Protein AF-A0A3D2JER0-F1 (afdb_monomer_lite)

pLDDT: mean 90.9, std 6.59, range [53.75, 98.19]

Foldseek 3Di:
DDWDAAQQWIWAWDFDADPVRDTDTHTQDIDRDHFDDWDDDPQWIWTDDPQKIFTARRRPRHTPDMCCDVVNVHGDAADDPWDWDDDPQWTWTAHPVRDIDIGHDDDD

Structure (mmCIF, N/CA/C/O backbone):
data_AF-A0A3D2JER0-F1
#
_entry.id   AF-A0A3D2JER0-F1
#
loop_
_atom_site.group_PDB
_atom_site.id
_atom_site.type_symbol
_atom_site.label_atom_id
_atom_site.label_alt_id
_atom_site.label_comp_id
_atom_site.label_asym_id
_atom_site.label_entity_id
_atom_site.label_seq_id
_atom_site.pdbx_PDB_ins_code
_atom_site.Cartn_x
_atom_site.Cartn_y
_atom_site.Cartn_z
_atom_site.occupancy
_atom_site.B_iso_or_equiv
_atom_site.auth_seq_id
_atom_site.auth_comp_id
_atom_site.auth_asym_id
_atom_site.auth_atom_id
_atom_site.pdbx_PDB_model_num
ATOM 1 N N . TRP A 1 1 ? -11.097 -2.482 8.756 1.00 93.94 1 TRP A N 1
ATOM 2 C CA . TRP A 1 1 ? -9.942 -1.568 8.703 1.00 93.94 1 TRP A CA 1
ATOM 3 C C . TRP A 1 1 ? -10.179 -0.551 7.611 1.00 93.94 1 TRP A C 1
ATOM 5 O O . TRP A 1 1 ? -10.800 -0.902 6.617 1.00 93.94 1 TRP A O 1
ATOM 15 N N . VAL A 1 2 ? -9.696 0.671 7.796 1.00 95.88 2 VAL A N 1
ATOM 16 C CA . VAL A 1 2 ? -9.629 1.703 6.759 1.00 95.88 2 VAL A CA 1
ATOM 17 C C . VAL A 1 2 ? -8.195 2.205 6.717 1.00 95.88 2 VAL A C 1
ATOM 19 O O . VAL A 1 2 ? -7.638 2.566 7.753 1.00 95.88 2 VAL A O 1
ATOM 22 N N . PHE A 1 3 ? -7.600 2.208 5.531 1.00 94.88 3 PHE A N 1
ATOM 23 C CA . PHE A 1 3 ? -6.257 2.721 5.298 1.00 94.88 3 PHE A CA 1
ATOM 24 C C . PHE A 1 3 ? -6.365 3.973 4.442 1.00 94.88 3 PHE A C 1
ATOM 26 O O . PHE A 1 3 ? -6.975 3.946 3.376 1.00 9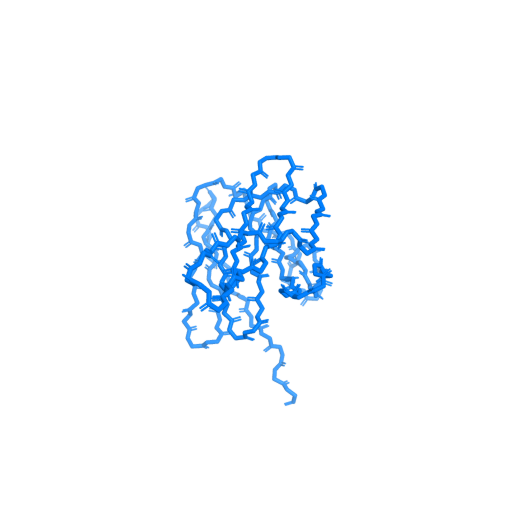4.88 3 PHE A O 1
ATOM 33 N N . VAL A 1 4 ? -5.786 5.070 4.918 1.00 93.62 4 VAL A N 1
ATOM 34 C CA . VAL A 1 4 ? -5.804 6.359 4.225 1.00 93.62 4 VAL A CA 1
ATOM 35 C C . VAL A 1 4 ? -4.365 6.782 4.009 1.00 93.62 4 VAL A C 1
ATOM 37 O O . VAL A 1 4 ? -3.625 6.934 4.979 1.00 93.62 4 VAL A O 1
ATOM 40 N N . ALA A 1 5 ? -3.968 6.966 2.753 1.00 90.62 5 ALA A N 1
ATOM 41 C CA . ALA A 1 5 ? -2.669 7.516 2.390 1.00 90.62 5 ALA A CA 1
ATOM 42 C C . ALA A 1 5 ? -2.862 8.861 1.688 1.00 90.62 5 ALA A C 1
ATOM 44 O O . ALA A 1 5 ? -3.792 9.035 0.899 1.00 90.62 5 ALA A O 1
ATOM 45 N N . ASN A 1 6 ? -1.997 9.812 2.009 1.00 89.06 6 ASN A N 1
ATOM 46 C CA . ASN A 1 6 ? -1.914 11.109 1.360 1.00 89.06 6 ASN A CA 1
ATOM 47 C C . ASN A 1 6 ? -0.444 11.555 1.273 1.00 89.06 6 ASN A C 1
ATOM 49 O O . ASN A 1 6 ? 0.478 10.848 1.693 1.00 89.06 6 ASN A O 1
ATOM 53 N N . PHE A 1 7 ? -0.211 12.754 0.743 1.00 86.19 7 PHE A N 1
ATOM 54 C CA . PHE A 1 7 ? 1.138 13.300 0.577 1.00 86.19 7 PHE A CA 1
ATOM 55 C C . PHE A 1 7 ? 1.899 13.538 1.892 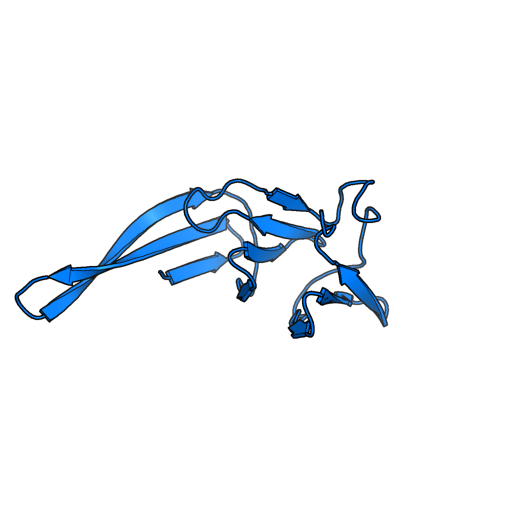1.00 86.19 7 PHE A C 1
ATOM 57 O O . PHE A 1 7 ? 3.120 13.630 1.861 1.00 86.19 7 PHE A O 1
ATOM 64 N N . ASN A 1 8 ? 1.214 13.591 3.036 1.00 88.31 8 ASN A N 1
ATOM 65 C CA . ASN A 1 8 ? 1.829 13.794 4.351 1.00 88.31 8 ASN A CA 1
ATOM 66 C C . ASN A 1 8 ? 2.072 12.491 5.116 1.00 88.31 8 ASN A C 1
ATOM 68 O O . ASN A 1 8 ? 2.764 12.496 6.134 1.00 88.31 8 ASN A O 1
ATOM 72 N N . GLY A 1 9 ? 1.492 11.379 4.672 1.00 90.19 9 GLY A N 1
ATOM 73 C CA . GLY A 1 9 ? 1.638 10.124 5.381 1.00 90.19 9 GLY A CA 1
ATOM 74 C C . GLY A 1 9 ? 0.510 9.147 5.141 1.00 90.19 9 GLY A C 1
ATOM 75 O O . GLY A 1 9 ? -0.369 9.333 4.299 1.00 90.19 9 GLY A O 1
ATOM 76 N N . PHE A 1 10 ? 0.528 8.105 5.954 1.00 91.31 10 PHE A N 1
ATOM 77 C CA . PHE A 1 10 ? -0.449 7.041 5.918 1.00 91.31 10 PHE A CA 1
ATOM 78 C C . PHE A 1 10 ? -0.976 6.775 7.331 1.00 91.31 10 PHE A C 1
ATOM 80 O O . PHE A 1 10 ? -0.239 6.840 8.314 1.00 91.31 10 PHE A O 1
ATOM 87 N N . SER A 1 11 ? -2.281 6.524 7.436 1.00 95.25 11 SER A N 1
ATOM 88 C CA . SER A 1 11 ? -2.989 6.216 8.679 1.00 95.25 11 SER A CA 1
ATOM 89 C C . SER A 1 11 ? -3.848 4.965 8.527 1.00 95.25 11 SER A C 1
ATOM 91 O O . SER A 1 11 ? -4.473 4.746 7.487 1.00 95.25 11 SER A O 1
ATOM 93 N N . ALA A 1 12 ? -3.911 4.170 9.592 1.00 96.44 12 ALA A N 1
ATOM 94 C CA . ALA A 1 12 ? -4.734 2.977 9.690 1.00 96.44 12 ALA A CA 1
ATOM 95 C C . ALA A 1 12 ? -5.763 3.124 10.810 1.00 96.44 12 ALA A C 1
ATOM 97 O O . ALA A 1 12 ? -5.425 3.449 11.951 1.00 96.44 12 ALA A O 1
ATOM 98 N N . PHE A 1 13 ? -7.016 2.831 10.483 1.00 97.62 13 PHE A N 1
ATOM 99 C CA . PHE A 1 13 ? -8.142 2.899 11.399 1.00 97.62 13 PHE A CA 1
ATOM 100 C C . PHE A 1 13 ? -8.816 1.536 11.522 1.00 97.62 13 PHE A C 1
ATOM 102 O O . PHE A 1 13 ? -9.038 0.835 10.527 1.00 97.62 13 PHE A O 1
ATOM 109 N N . LYS A 1 14 ? -9.220 1.176 12.739 1.00 97.19 14 LYS A N 1
ATOM 110 C CA . LYS A 1 14 ? -10.237 0.145 12.943 1.00 97.19 14 LYS A CA 1
ATOM 111 C C . LYS A 1 14 ? -11.611 0.779 12.780 1.00 97.19 14 LYS A C 1
ATOM 113 O O . LYS A 1 14 ? -11.864 1.864 13.292 1.00 97.19 14 LYS A O 1
ATOM 118 N N . VAL A 1 15 ? -12.484 0.079 12.065 1.00 97.69 15 VAL A N 1
ATOM 119 C CA . VAL A 1 15 ? -13.915 0.390 12.044 1.00 97.69 15 VAL A CA 1
ATOM 120 C C . VAL A 1 15 ? -14.499 -0.330 13.247 1.00 97.69 15 VAL A C 1
ATOM 122 O O . VAL A 1 15 ? -14.361 -1.551 13.331 1.00 97.69 15 VAL A O 1
ATOM 125 N N . VAL A 1 16 ? -15.056 0.416 14.194 1.00 97.62 16 VAL A N 1
ATOM 126 C CA . VAL A 1 16 ? -15.617 -0.133 15.431 1.00 97.62 16 VAL A CA 1
ATOM 127 C C . VAL A 1 16 ? -17.071 0.283 15.522 1.00 97.62 16 VAL A C 1
ATOM 129 O O . VAL A 1 16 ? -17.364 1.477 15.504 1.00 97.62 16 VAL A O 1
ATOM 132 N N . THR A 1 17 ? -17.955 -0.702 15.628 1.00 97.62 17 THR A N 1
ATOM 133 C CA . THR A 1 17 ? -19.392 -0.507 15.815 1.00 97.62 17 THR A CA 1
ATOM 134 C C . THR A 1 17 ? -19.756 -0.966 17.217 1.00 97.62 17 THR A C 1
ATOM 136 O O . THR A 1 17 ? -19.432 -2.093 17.593 1.00 97.62 17 THR 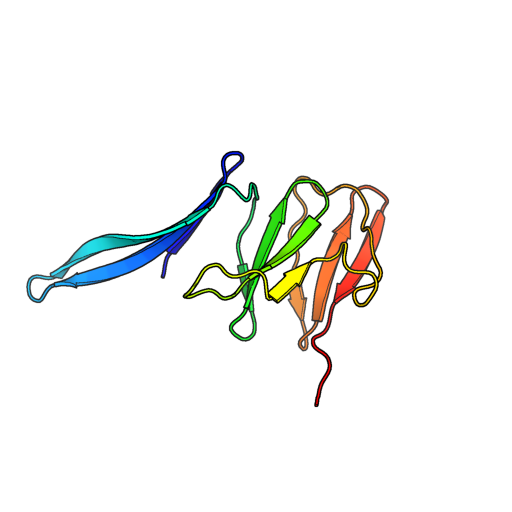A O 1
ATOM 139 N N . ASP A 1 18 ? -20.366 -0.087 18.005 1.00 96.31 18 ASP A N 1
ATOM 140 C CA . ASP A 1 18 ? -20.833 -0.444 19.344 1.00 96.31 18 ASP A CA 1
ATOM 141 C C . ASP A 1 18 ? -22.170 -1.208 19.310 1.00 96.31 18 ASP A C 1
ATOM 143 O O . ASP A 1 18 ? -22.789 -1.389 18.260 1.00 96.31 18 ASP A O 1
ATOM 147 N N . GLY A 1 19 ? -22.631 -1.664 20.480 1.00 97.25 19 GLY A N 1
ATOM 148 C CA . GLY A 1 19 ? -23.888 -2.412 20.612 1.00 97.25 19 GLY A CA 1
ATOM 149 C C . GLY A 1 19 ? -25.152 -1.614 20.265 1.00 97.25 19 GLY A C 1
ATOM 150 O O . GLY A 1 19 ? -26.220 -2.208 20.164 1.00 97.25 19 GLY A O 1
ATOM 151 N N . THR A 1 20 ? -25.044 -0.294 20.071 1.00 97.19 20 THR A N 1
ATOM 152 C CA . THR A 1 20 ? -26.148 0.582 19.641 1.00 97.19 20 THR A CA 1
ATOM 153 C C . THR A 1 20 ? -26.155 0.828 18.130 1.00 97.19 20 THR A C 1
ATOM 155 O O . THR A 1 20 ? -27.060 1.479 17.614 1.00 97.19 20 THR A O 1
ATOM 158 N N . GLY A 1 21 ? -25.167 0.292 17.403 1.00 97.38 21 GLY A N 1
ATOM 159 C CA . GLY A 1 21 ? -25.016 0.466 15.958 1.00 97.38 21 GLY A CA 1
ATOM 160 C C . GLY A 1 21 ? -24.217 1.708 15.554 1.00 97.38 21 GLY A C 1
ATOM 161 O O . GLY A 1 21 ? -24.032 1.952 14.359 1.00 97.38 21 GLY A O 1
ATOM 162 N N . HIS A 1 22 ? -23.693 2.483 16.507 1.00 97.75 22 HIS A N 1
ATOM 163 C CA . HIS A 1 22 ? -22.869 3.645 16.194 1.00 97.75 22 HIS A CA 1
ATOM 164 C C . HIS A 1 22 ? -21.462 3.199 15.773 1.00 97.75 22 HIS A C 1
ATOM 166 O O . HIS A 1 22 ? -20.776 2.461 16.483 1.00 97.75 22 HIS A O 1
ATOM 172 N N . THR A 1 23 ? -21.042 3.624 14.578 1.00 98.12 23 THR A N 1
ATOM 173 C CA . THR A 1 23 ? -19.785 3.204 13.948 1.00 98.12 23 THR A CA 1
ATOM 174 C C . THR A 1 23 ? -18.780 4.345 13.934 1.00 98.12 23 THR A C 1
ATOM 176 O O . THR A 1 23 ? -19.068 5.432 13.441 1.00 98.12 23 THR A O 1
ATOM 179 N N . THR A 1 24 ? -17.571 4.081 14.426 1.00 97.94 24 THR A N 1
ATOM 180 C CA . THR A 1 24 ? -16.473 5.051 14.483 1.00 97.94 24 THR A CA 1
ATOM 181 C C . THR A 1 24 ? -15.212 4.517 13.814 1.00 97.94 24 THR A C 1
ATOM 183 O O . THR A 1 24 ? -14.987 3.306 13.721 1.00 97.94 24 THR A O 1
ATOM 186 N N . LEU A 1 25 ? -14.364 5.439 13.356 1.00 98.19 25 LEU A N 1
ATOM 187 C CA . LEU A 1 25 ? -12.999 5.137 12.940 1.00 98.19 25 LEU A CA 1
ATOM 188 C C . LEU A 1 25 ? -12.057 5.405 14.110 1.00 98.19 25 LEU A C 1
ATOM 190 O O . LEU A 1 25 ? -11.810 6.553 14.474 1.00 98.19 25 LEU A O 1
ATOM 194 N N . GLN A 1 26 ? -11.507 4.341 14.684 1.00 98.00 26 GLN A N 1
ATOM 195 C CA . GLN A 1 26 ? -10.507 4.437 15.739 1.00 98.00 26 GLN A CA 1
ATOM 196 C C . GLN A 1 26 ? -9.114 4.366 15.124 1.00 98.00 26 GLN A C 1
ATOM 198 O O . GLN A 1 26 ? -8.752 3.357 14.516 1.00 98.00 26 GLN A O 1
ATOM 203 N N . LEU A 1 27 ? -8.337 5.441 15.268 1.00 97.12 27 LEU A N 1
ATOM 204 C CA . LEU A 1 27 ? -6.952 5.475 14.810 1.00 97.12 27 LEU A CA 1
ATOM 205 C C . LEU A 1 27 ? -6.138 4.408 15.551 1.00 97.12 27 LEU A C 1
ATOM 207 O O . LEU A 1 27 ? -6.091 4.414 16.777 1.00 97.12 27 LEU A O 1
ATOM 211 N N . VAL A 1 28 ? -5.462 3.538 14.803 1.00 97.06 28 VAL A N 1
ATOM 212 C CA . VAL A 1 28 ? -4.524 2.558 15.365 1.00 97.06 28 VAL A CA 1
ATOM 213 C C . VAL A 1 28 ? -3.102 3.081 15.272 1.00 97.06 28 VAL A C 1
ATOM 215 O O . VAL A 1 28 ? -2.388 3.124 16.268 1.00 97.06 28 VAL A O 1
ATOM 218 N N . TYR A 1 29 ? -2.690 3.503 14.079 1.00 95.19 29 TYR A N 1
ATOM 219 C CA . TYR A 1 29 ? -1.361 4.053 13.858 1.00 95.19 29 TYR A CA 1
ATOM 220 C C . TYR A 1 29 ? -1.351 5.010 12.667 1.00 95.19 29 TYR A C 1
ATOM 222 O O . TYR A 1 29 ? -2.227 4.975 11.799 1.00 95.19 29 TYR A O 1
ATOM 230 N N . ARG A 1 30 ? -0.332 5.869 12.634 1.00 94.75 30 ARG A N 1
ATOM 231 C CA . ARG A 1 30 ? -0.008 6.741 11.505 1.00 94.75 30 ARG A CA 1
ATOM 232 C C . ARG A 1 30 ? 1.502 6.875 11.372 1.00 94.75 30 ARG A C 1
ATOM 234 O O . ARG A 1 30 ? 2.211 6.790 12.372 1.00 94.75 30 ARG A O 1
ATOM 241 N N . ASN A 1 31 ? 1.987 7.112 10.165 1.00 88.25 31 ASN A N 1
ATOM 242 C CA . ASN A 1 31 ? 3.394 7.392 9.900 1.00 88.25 31 ASN A CA 1
ATOM 243 C C . ASN A 1 31 ? 3.536 8.512 8.855 1.00 88.25 31 ASN A C 1
ATOM 245 O O . ASN A 1 31 ? 2.579 8.852 8.163 1.00 88.25 31 ASN A O 1
ATOM 249 N N . GLY A 1 32 ? 4.739 9.080 8.740 1.00 88.88 32 GLY A N 1
ATOM 250 C CA . GLY A 1 32 ? 5.069 10.117 7.748 1.00 88.88 32 GLY A CA 1
ATOM 251 C C . GLY A 1 32 ? 5.376 9.566 6.353 1.00 88.88 32 GLY A C 1
ATOM 252 O O . GLY A 1 32 ? 5.980 10.244 5.528 1.00 88.88 32 GLY A O 1
ATOM 253 N N . ASN A 1 33 ? 5.017 8.309 6.091 1.00 84.62 33 ASN A N 1
ATOM 254 C CA . ASN A 1 33 ? 5.288 7.654 4.823 1.00 84.62 33 ASN A CA 1
ATOM 255 C C . ASN A 1 33 ? 4.247 8.098 3.799 1.00 84.62 33 ASN A C 1
ATOM 257 O O . ASN A 1 33 ? 3.158 7.529 3.738 1.00 84.62 33 ASN A O 1
ATOM 261 N N . SER A 1 34 ? 4.580 9.123 3.014 1.00 87.94 34 SER A N 1
ATOM 262 C CA . SER A 1 34 ? 3.692 9.623 1.967 1.00 87.94 34 SER A CA 1
ATOM 263 C C . SER A 1 34 ? 3.349 8.528 0.961 1.00 87.94 34 SER A C 1
ATOM 265 O O . SER A 1 34 ? 4.163 7.643 0.665 1.00 87.94 34 SER A O 1
ATOM 267 N N . GLY A 1 35 ? 2.141 8.596 0.419 1.00 87.00 35 GLY A N 1
ATOM 268 C CA . GLY A 1 35 ? 1.704 7.658 -0.594 1.00 87.00 35 GLY A CA 1
ATOM 269 C C . GLY A 1 35 ? 0.318 7.956 -1.128 1.00 87.00 35 GLY A C 1
ATOM 270 O O . GLY A 1 35 ? -0.390 8.846 -0.662 1.00 87.00 35 GLY A O 1
ATOM 271 N N . SER A 1 36 ? -0.051 7.170 -2.121 1.00 85.44 36 SER A N 1
ATOM 272 C CA . SER A 1 36 ? -1.326 7.180 -2.815 1.00 85.44 36 SER A CA 1
ATOM 273 C C . SER A 1 36 ? -1.806 5.741 -2.978 1.00 85.44 36 SER A C 1
ATOM 275 O O . SER A 1 36 ? -1.006 4.803 -2.918 1.00 85.44 36 SER A O 1
ATOM 277 N N . SER A 1 37 ? -3.118 5.587 -3.153 1.00 83.12 37 SER A N 1
ATOM 278 C CA . SER A 1 37 ? -3.754 4.330 -3.562 1.00 83.12 37 SER A CA 1
ATOM 279 C C . SER A 1 37 ? -3.347 3.106 -2.722 1.00 83.12 37 SER A C 1
ATOM 281 O O . SER A 1 37 ? -2.803 2.148 -3.273 1.00 83.12 37 SER A O 1
ATOM 283 N N . PRO A 1 38 ? -3.570 3.110 -1.389 1.00 91.75 38 PRO A N 1
ATOM 284 C CA . PRO A 1 38 ? -3.273 1.942 -0.573 1.00 91.75 38 PRO A CA 1
ATOM 285 C C . PRO A 1 38 ? -4.172 0.770 -0.983 1.00 91.75 38 PRO A C 1
ATOM 287 O O . PRO A 1 38 ? -5.388 0.931 -1.087 1.00 91.75 38 PRO A O 1
ATOM 290 N N . PHE A 1 39 ? -3.598 -0.417 -1.167 1.00 92.56 39 PHE A N 1
ATOM 291 C CA . PHE A 1 39 ? -4.364 -1.629 -1.463 1.00 92.56 39 PHE A CA 1
ATOM 292 C C . PHE A 1 39 ? -3.851 -2.828 -0.672 1.00 92.56 39 PHE A C 1
ATOM 294 O O . PHE A 1 39 ? -2.688 -2.900 -0.287 1.00 92.56 39 PHE A O 1
ATOM 301 N N . MET A 1 40 ? -4.742 -3.777 -0.413 1.00 92.44 40 MET A N 1
ATOM 302 C CA . MET A 1 40 ? -4.451 -4.986 0.349 1.00 92.44 40 MET A CA 1
ATOM 303 C C . MET A 1 40 ? -4.411 -6.192 -0.579 1.00 92.44 40 MET A C 1
ATOM 305 O O . MET A 1 40 ? -5.342 -6.395 -1.356 1.00 92.44 40 MET A O 1
ATOM 309 N N . ALA A 1 41 ? -3.388 -7.029 -0.442 1.00 90.75 41 ALA A N 1
ATOM 310 C CA . ALA A 1 41 ? -3.356 -8.339 -1.077 1.00 90.75 41 ALA A CA 1
ATOM 311 C C . ALA A 1 41 ? -2.559 -9.327 -0.228 1.00 90.75 41 ALA A C 1
ATOM 313 O O . ALA A 1 41 ? -1.516 -8.977 0.317 1.00 90.75 41 ALA A O 1
ATOM 314 N N . ASN A 1 42 ? -3.057 -10.559 -0.101 1.00 88.75 42 ASN A N 1
ATOM 315 C CA . ASN A 1 42 ? -2.394 -11.642 0.640 1.00 88.75 42 ASN A CA 1
ATOM 316 C C . ASN A 1 42 ? -1.945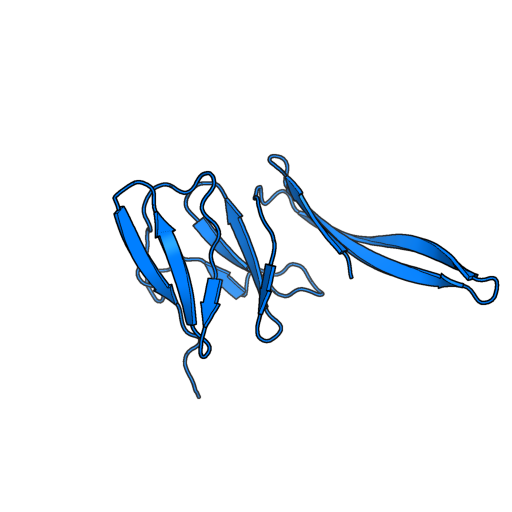 -11.244 2.062 1.00 88.75 42 ASN A C 1
ATOM 318 O O . ASN A 1 42 ? -0.876 -11.631 2.522 1.00 88.75 42 ASN A O 1
ATOM 322 N N . GLY A 1 43 ? -2.746 -10.427 2.755 1.00 91.50 43 GLY A N 1
ATOM 323 C CA . GLY A 1 43 ? -2.430 -9.952 4.108 1.00 91.50 43 GLY A CA 1
ATOM 324 C C . GLY A 1 43 ? -1.363 -8.852 4.184 1.00 91.50 43 GLY A C 1
ATOM 325 O O . GLY A 1 43 ? -1.000 -8.445 5.284 1.00 91.50 43 GLY A O 1
ATOM 326 N N . VAL A 1 44 ? -0.896 -8.334 3.048 1.00 93.75 44 VAL A N 1
ATOM 327 C CA . VAL A 1 44 ? 0.071 -7.237 2.952 1.00 93.75 44 VAL A CA 1
ATOM 328 C C . VAL A 1 44 ? -0.631 -5.970 2.470 1.00 93.75 44 VAL A C 1
ATOM 330 O O . VAL A 1 44 ? -1.425 -6.009 1.528 1.00 93.75 44 VAL A O 1
ATOM 333 N N . LEU A 1 45 ? -0.326 -4.842 3.113 1.00 94.75 45 LEU A N 1
ATOM 334 C CA . LEU A 1 45 ? -0.733 -3.517 2.661 1.00 94.75 45 LEU A CA 1
ATOM 335 C C . LEU A 1 45 ? 0.339 -2.946 1.740 1.00 94.75 45 LEU A C 1
ATOM 337 O O . LEU A 1 45 ? 1.493 -2.804 2.139 1.00 94.75 45 LEU A O 1
ATOM 341 N N . TYR A 1 46 ? -0.050 -2.568 0.536 1.00 93.50 46 TYR A N 1
ATOM 342 C CA . TYR A 1 46 ? 0.816 -1.940 -0.443 1.00 93.50 46 TYR A CA 1
ATOM 343 C C . TYR A 1 46 ? 0.505 -0.459 -0.554 1.00 93.50 46 TYR A C 1
ATOM 345 O O . TYR A 1 46 ? -0.659 -0.063 -0.612 1.00 93.50 46 TYR A O 1
ATOM 353 N N . ILE A 1 47 ? 1.554 0.358 -0.573 1.00 91.94 47 ILE A N 1
ATOM 354 C CA . ILE A 1 47 ? 1.453 1.814 -0.666 1.00 91.94 47 ILE A CA 1
ATOM 355 C C . ILE A 1 47 ? 2.467 2.301 -1.694 1.00 91.94 47 ILE A C 1
ATOM 357 O O . ILE A 1 47 ? 3.663 2.015 -1.586 1.00 91.94 47 ILE A O 1
ATOM 361 N N . GLN A 1 48 ? 1.988 3.069 -2.669 1.00 90.12 48 GLN A N 1
ATOM 362 C CA . GLN A 1 48 ? 2.812 3.675 -3.706 1.00 90.12 48 GLN A CA 1
ATOM 363 C C . GLN A 1 48 ? 3.067 5.152 -3.391 1.00 90.12 48 GLN A C 1
ATOM 365 O O . GLN A 1 48 ? 2.123 5.922 -3.232 1.00 90.12 48 GLN A O 1
ATOM 370 N N . GLY A 1 49 ? 4.328 5.581 -3.344 1.00 86.50 49 GLY A N 1
ATOM 371 C CA . GLY A 1 49 ? 4.669 6.995 -3.159 1.00 86.50 49 GLY A CA 1
ATOM 372 C C . GLY A 1 49 ? 6.145 7.285 -3.402 1.00 86.50 49 GLY A C 1
ATOM 373 O O . GLY A 1 49 ? 6.988 6.451 -3.085 1.00 86.50 49 GLY A O 1
ATOM 374 N N . ASN A 1 50 ? 6.452 8.465 -3.948 1.00 82.94 50 ASN A N 1
ATOM 375 C CA . ASN A 1 50 ? 7.815 8.939 -4.232 1.00 82.94 50 ASN A CA 1
ATOM 376 C C . ASN A 1 50 ? 8.665 7.953 -5.061 1.00 82.94 50 ASN A C 1
ATOM 378 O O . ASN A 1 50 ? 9.838 7.750 -4.765 1.00 82.94 50 ASN A O 1
ATOM 382 N N . GLY A 1 51 ? 8.074 7.295 -6.065 1.00 86.81 51 GLY A N 1
ATOM 383 C CA . GLY A 1 51 ? 8.787 6.292 -6.874 1.00 86.81 51 GLY A CA 1
ATOM 384 C C . GLY A 1 51 ? 9.046 4.958 -6.159 1.00 86.81 51 GLY A C 1
ATOM 385 O O . GLY A 1 51 ? 9.793 4.124 -6.658 1.00 86.81 51 GLY A O 1
ATOM 386 N N . VAL A 1 52 ? 8.441 4.739 -4.988 1.00 89.75 52 VAL A N 1
ATOM 387 C CA . VAL A 1 52 ? 8.633 3.527 -4.187 1.00 89.75 52 VAL A CA 1
ATOM 388 C C . VAL A 1 52 ? 7.308 2.796 -4.004 1.00 89.75 52 VAL A C 1
ATOM 390 O O . VAL A 1 52 ? 6.319 3.389 -3.563 1.00 89.75 52 VAL A O 1
ATOM 393 N N . LEU A 1 53 ? 7.313 1.486 -4.264 1.00 92.44 53 LEU A N 1
ATOM 394 C CA . LEU A 1 53 ? 6.293 0.571 -3.761 1.00 92.44 53 LEU A CA 1
ATOM 395 C C . LEU A 1 53 ? 6.758 0.044 -2.400 1.00 92.44 53 LEU A C 1
ATOM 397 O O . LEU A 1 53 ? 7.834 -0.545 -2.294 1.00 92.44 53 LEU A O 1
ATOM 401 N N . ARG A 1 54 ? 5.959 0.254 -1.354 1.00 93.06 54 ARG A N 1
ATOM 402 C CA . ARG A 1 54 ? 6.190 -0.310 -0.018 1.00 93.06 54 ARG A CA 1
ATOM 403 C C . ARG A 1 54 ? 5.168 -1.393 0.274 1.00 93.06 54 ARG A C 1
ATOM 405 O O . ARG A 1 54 ? 3.972 -1.143 0.166 1.00 93.06 54 ARG A O 1
ATOM 412 N N . ALA A 1 55 ? 5.650 -2.550 0.712 1.00 94.25 55 ALA A N 1
ATOM 413 C CA . ALA A 1 55 ? 4.857 -3.579 1.364 1.00 94.25 55 ALA A CA 1
ATOM 414 C C . ALA A 1 55 ? 4.926 -3.372 2.875 1.00 94.25 55 ALA A C 1
ATOM 416 O O . ALA A 1 55 ? 6.000 -3.200 3.448 1.00 94.25 55 ALA A O 1
ATOM 417 N N . THR A 1 56 ? 3.779 -3.346 3.534 1.00 94.00 56 THR A N 1
ATOM 418 C CA . THR A 1 56 ? 3.633 -2.943 4.931 1.00 94.00 56 THR A CA 1
ATOM 419 C C . THR A 1 56 ? 2.731 -3.927 5.660 1.00 94.00 56 THR A C 1
ATOM 421 O O . THR A 1 56 ? 1.736 -4.408 5.117 1.00 94.00 56 THR A O 1
ATOM 424 N N . ASN A 1 57 ? 3.069 -4.224 6.911 1.00 95.12 57 ASN A N 1
ATOM 425 C CA . ASN A 1 57 ? 2.197 -4.969 7.796 1.00 95.12 57 ASN A CA 1
ATOM 426 C C . ASN A 1 57 ? 0.950 -4.112 8.107 1.00 95.12 57 ASN A C 1
ATOM 428 O O . ASN A 1 57 ? 1.090 -3.021 8.669 1.00 95.12 57 ASN A O 1
ATOM 432 N N . PRO A 1 58 ? -0.264 -4.582 7.777 1.00 94.88 58 PRO A N 1
ATOM 433 C CA . PRO A 1 58 ? -1.491 -3.792 7.885 1.00 94.88 58 PRO A CA 1
ATOM 434 C C . PRO A 1 58 ? -1.939 -3.499 9.323 1.00 94.88 58 PRO A C 1
ATOM 436 O O . PRO A 1 58 ? -2.826 -2.675 9.522 1.00 94.88 58 PRO A O 1
ATOM 439 N N . THR A 1 59 ? -1.400 -4.190 10.331 1.00 94.94 59 THR A N 1
ATOM 440 C CA . THR A 1 59 ? -1.822 -4.010 11.729 1.00 94.94 59 THR A CA 1
ATOM 441 C C . THR A 1 59 ? -0.832 -3.192 12.542 1.00 94.94 59 THR A C 1
ATOM 443 O O . THR A 1 59 ? -1.248 -2.518 13.484 1.00 94.94 59 THR A O 1
ATOM 446 N N . THR A 1 60 ? 0.451 -3.212 12.170 1.00 94.62 60 THR A N 1
ATOM 447 C CA . THR A 1 60 ? 1.519 -2.503 12.892 1.00 94.62 60 THR A CA 1
ATOM 448 C C . THR A 1 60 ? 2.085 -1.308 12.132 1.00 94.62 60 THR A C 1
ATOM 450 O O . THR A 1 60 ? 2.725 -0.451 12.735 1.00 94.62 60 THR A O 1
ATOM 453 N N . GLY A 1 61 ? 1.896 -1.245 10.811 1.00 92.88 61 GLY A N 1
ATOM 454 C CA . GLY A 1 61 ? 2.503 -0.218 9.966 1.00 92.88 61 GLY A CA 1
ATOM 455 C C . GLY A 1 61 ? 3.992 -0.425 9.687 1.00 92.88 61 GLY A C 1
ATOM 456 O O . GLY A 1 61 ? 4.613 0.454 9.089 1.00 92.88 61 GLY A O 1
ATOM 457 N N . ALA A 1 62 ? 4.566 -1.559 10.099 1.00 93.81 62 ALA A N 1
ATOM 458 C CA . ALA A 1 62 ? 5.960 -1.891 9.834 1.00 93.81 62 ALA A CA 1
ATOM 459 C C . ALA A 1 62 ? 6.177 -2.216 8.349 1.00 93.81 62 ALA A C 1
ATOM 461 O O . ALA A 1 62 ? 5.447 -3.026 7.775 1.00 93.81 62 ALA A O 1
ATOM 462 N N . THR A 1 63 ? 7.194 -1.618 7.729 1.00 92.94 63 THR A N 1
ATOM 463 C CA . THR A 1 63 ? 7.614 -1.976 6.368 1.00 92.94 63 THR A CA 1
ATOM 464 C C . THR A 1 63 ? 8.135 -3.412 6.358 1.00 92.94 63 THR A C 1
ATOM 466 O O . THR A 1 63 ? 9.049 -3.740 7.110 1.00 92.94 63 THR A O 1
ATOM 469 N N . LEU A 1 64 ? 7.564 -4.254 5.500 1.00 93.50 64 LEU A N 1
ATOM 470 C CA . LEU A 1 64 ? 8.019 -5.624 5.256 1.00 93.50 64 LEU A CA 1
ATOM 471 C C . LEU A 1 64 ? 9.143 -5.634 4.216 1.00 93.50 64 LEU A C 1
ATOM 473 O O . LEU A 1 64 ? 10.182 -6.247 4.427 1.00 93.50 64 LEU A O 1
ATOM 477 N N . TRP A 1 65 ? 8.937 -4.915 3.110 1.00 93.56 65 TRP A N 1
ATOM 478 C CA . TRP A 1 65 ? 9.929 -4.687 2.060 1.00 93.56 65 TRP A CA 1
ATOM 479 C C . TRP A 1 65 ? 9.570 -3.435 1.247 1.00 93.56 65 TRP A C 1
ATOM 481 O O . TRP A 1 65 ? 8.458 -2.902 1.344 1.00 93.56 65 TRP A O 1
ATOM 491 N N . SER A 1 66 ? 10.510 -2.952 0.438 1.00 93.69 66 SER A N 1
ATOM 492 C CA . SER A 1 66 ? 10.267 -1.891 -0.545 1.00 93.69 66 SER A CA 1
ATOM 493 C C . SER A 1 66 ? 10.969 -2.193 -1.857 1.00 93.69 66 SER A C 1
ATOM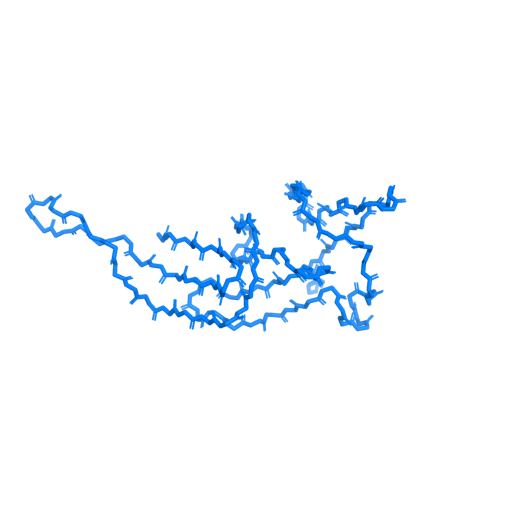 495 O O . SER A 1 66 ? 11.981 -2.891 -1.853 1.00 93.69 66 SER A O 1
ATOM 497 N N . SER A 1 67 ? 10.448 -1.646 -2.960 1.00 93.12 67 SER A N 1
ATOM 498 C CA . SER A 1 67 ? 11.054 -1.805 -4.287 1.00 93.12 67 SER A CA 1
ATOM 499 C C . SER A 1 67 ? 12.554 -1.516 -4.245 1.00 93.12 67 SER A C 1
ATOM 501 O O . SER A 1 67 ? 13.338 -2.352 -4.664 1.00 93.12 67 SER A O 1
ATOM 503 N N . THR A 1 68 ? 12.951 -0.421 -3.587 1.00 93.19 68 THR A N 1
ATOM 504 C CA . THR A 1 68 ? 14.339 0.057 -3.454 1.00 93.19 68 THR A CA 1
ATOM 505 C C . THR A 1 68 ? 15.336 -0.924 -2.832 1.00 93.19 68 THR A C 1
ATOM 507 O O . THR A 1 68 ? 16.540 -0.679 -2.900 1.00 93.19 68 THR A O 1
ATOM 510 N N . GLN A 1 69 ? 14.882 -2.006 -2.196 1.00 93.81 69 GLN A N 1
ATOM 511 C CA . GLN A 1 69 ? 15.784 -3.026 -1.675 1.00 93.81 69 GLN A CA 1
ATOM 512 C C . GLN A 1 69 ? 16.461 -3.771 -2.830 1.00 93.81 69 GLN A C 1
ATOM 514 O O . GLN A 1 69 ? 15.809 -4.183 -3.786 1.00 93.81 69 GLN A O 1
ATOM 519 N N . ALA A 1 70 ? 17.770 -4.009 -2.720 1.00 90.75 70 ALA A N 1
ATOM 520 C CA . ALA A 1 70 ? 18.523 -4.729 -3.750 1.00 90.75 70 ALA A CA 1
ATOM 521 C C . ALA A 1 70 ? 17.955 -6.137 -4.012 1.00 90.75 70 ALA A C 1
ATOM 523 O O . ALA A 1 70 ? 17.866 -6.567 -5.158 1.00 90.75 70 ALA A O 1
ATOM 524 N N . SER A 1 71 ? 17.488 -6.821 -2.963 1.00 90.44 71 SER A N 1
ATOM 525 C CA . SER A 1 71 ? 16.820 -8.126 -3.054 1.00 90.44 71 SER A CA 1
ATOM 526 C C . SER A 1 71 ? 15.478 -8.092 -3.793 1.00 90.44 71 SER A C 1
ATOM 528 O O . SER A 1 71 ? 15.010 -9.135 -4.235 1.00 90.44 71 SER A O 1
ATOM 530 N N . ALA A 1 72 ? 14.862 -6.917 -3.935 1.00 88.81 72 ALA A N 1
ATOM 531 C CA . ALA A 1 72 ? 13.615 -6.702 -4.665 1.00 88.81 72 ALA A CA 1
ATOM 532 C C . ALA A 1 72 ? 13.849 -6.117 -6.074 1.00 88.81 72 ALA A C 1
ATOM 534 O O . ALA A 1 72 ? 12.897 -5.717 -6.739 1.00 88.81 72 ALA A O 1
ATOM 535 N N . GLY A 1 73 ? 15.103 -6.053 -6.539 1.00 85.06 73 GLY A N 1
ATOM 536 C CA . GLY A 1 73 ? 15.462 -5.506 -7.851 1.00 85.06 73 GLY A CA 1
ATOM 537 C C . GLY A 1 73 ? 15.808 -4.013 -7.856 1.00 85.06 73 GLY A C 1
ATOM 538 O O . GLY A 1 73 ? 16.191 -3.492 -8.899 1.00 85.06 73 GLY A O 1
ATOM 539 N N . GLY A 1 74 ? 15.744 -3.325 -6.710 1.00 85.88 74 GLY A N 1
ATOM 540 C CA . GLY A 1 74 ? 16.165 -1.929 -6.582 1.00 85.88 74 GLY A CA 1
ATOM 541 C C . GLY A 1 74 ? 15.133 -0.911 -7.089 1.00 85.88 74 GLY A C 1
ATOM 542 O O . GLY A 1 74 ? 13.952 -0.949 -6.763 1.00 85.88 74 GLY A O 1
ATOM 543 N N . SER A 1 75 ? 15.566 0.104 -7.828 1.00 85.44 75 SER A N 1
ATOM 544 C CA . SER A 1 75 ? 14.663 1.202 -8.197 1.00 85.44 75 SER A CA 1
ATOM 545 C C . SER A 1 75 ? 13.682 0.809 -9.302 1.00 85.44 75 SER A C 1
ATOM 547 O O . SER A 1 75 ? 14.047 0.143 -10.266 1.00 85.44 75 SER A O 1
ATOM 549 N N . ILE A 1 76 ? 12.450 1.302 -9.192 1.00 89.50 76 ILE A N 1
ATOM 550 C CA . ILE A 1 76 ? 11.474 1.343 -10.289 1.00 89.50 76 ILE A CA 1
ATOM 551 C C . ILE A 1 76 ? 11.347 2.768 -10.812 1.00 89.50 76 ILE A C 1
ATOM 553 O O . ILE A 1 76 ? 11.759 3.716 -10.137 1.00 89.50 76 ILE A O 1
ATOM 557 N N . GLY A 1 77 ? 10.819 2.920 -12.029 1.00 87.50 77 GLY A N 1
ATOM 558 C CA . GLY A 1 77 ? 10.616 4.231 -12.629 1.00 87.50 77 GLY A CA 1
ATOM 559 C C . GLY A 1 77 ? 9.612 5.092 -11.861 1.00 87.50 77 GLY A C 1
ATOM 560 O O . GLY A 1 77 ? 8.992 4.676 -10.881 1.00 87.50 77 GLY A O 1
ATOM 561 N N . GLY A 1 78 ? 9.454 6.333 -12.320 1.00 88.19 78 GLY A N 1
ATOM 562 C CA . GLY A 1 78 ? 8.605 7.321 -11.662 1.00 88.19 78 GLY A CA 1
ATOM 563 C C . GLY A 1 78 ? 7.165 6.836 -11.475 1.00 88.19 78 GLY A C 1
ATOM 564 O O . GLY A 1 78 ? 6.506 6.413 -12.427 1.00 88.19 78 GLY A O 1
ATOM 565 N N . LEU A 1 79 ? 6.673 6.959 -10.244 1.00 85.94 79 LEU A N 1
ATOM 566 C CA . LEU A 1 79 ? 5.312 6.619 -9.845 1.00 85.94 79 LEU A CA 1
ATOM 567 C C . LEU A 1 79 ? 4.531 7.903 -9.537 1.00 85.94 79 LEU A C 1
ATOM 569 O O . LEU A 1 79 ? 5.002 8.739 -8.767 1.00 85.94 79 LEU A O 1
ATOM 573 N N . HIS A 1 80 ? 3.348 8.053 -10.126 1.00 78.69 80 HIS A N 1
ATOM 574 C CA . HIS A 1 80 ? 2.425 9.169 -9.947 1.00 78.69 80 HIS A CA 1
ATOM 575 C C . HIS A 1 80 ? 0.979 8.683 -9.742 1.00 78.69 80 HIS A C 1
ATOM 577 O O . HIS A 1 80 ? 0.513 8.668 -8.607 1.00 78.69 80 HIS A O 1
ATOM 583 N N . TRP A 1 81 ? 0.287 8.245 -10.805 1.00 76.88 81 TRP A N 1
ATOM 584 C CA . TRP A 1 81 ? -1.135 7.839 -10.778 1.00 76.88 81 TRP A CA 1
ATOM 585 C C . TRP A 1 81 ? -1.381 6.398 -11.229 1.00 76.88 81 TRP A C 1
ATOM 587 O O . TRP A 1 81 ? -2.503 6.012 -11.555 1.00 76.88 81 TRP A O 1
ATOM 597 N N . GLN A 1 82 ? -0.327 5.592 -11.293 1.00 86.81 82 GLN A N 1
ATOM 598 C CA . GLN A 1 82 ? -0.458 4.193 -11.658 1.00 86.81 82 GLN A CA 1
ATOM 599 C C . GLN A 1 82 ? -1.286 3.454 -10.613 1.00 86.81 82 GLN A C 1
ATOM 601 O O . GLN A 1 82 ? -1.256 3.776 -9.425 1.00 86.81 82 GLN A O 1
ATOM 606 N N . SER A 1 83 ? -2.026 2.460 -11.087 1.00 86.69 83 SER A N 1
ATOM 607 C CA . SER A 1 83 ? -2.836 1.576 -10.260 1.00 86.69 83 SER A CA 1
ATOM 608 C C . SER A 1 83 ? -2.198 0.193 -10.294 1.00 86.69 83 SER A C 1
ATOM 610 O O . SER A 1 83 ? -2.442 -0.550 -11.247 1.00 86.69 83 SER A O 1
ATOM 612 N N . PRO A 1 84 ? -1.335 -0.150 -9.322 1.00 89.88 84 PRO A N 1
ATOM 613 C CA . PRO A 1 84 ? -0.810 -1.499 -9.233 1.00 89.88 84 PRO A CA 1
ATOM 614 C C . PRO A 1 84 ? -1.946 -2.504 -9.056 1.00 89.88 84 PRO A C 1
ATOM 616 O O . PRO A 1 84 ? -2.946 -2.216 -8.395 1.00 89.88 84 PRO A O 1
ATOM 619 N N . ILE A 1 85 ? -1.776 -3.694 -9.622 1.00 91.75 85 ILE A N 1
ATOM 620 C CA . ILE A 1 85 ? -2.750 -4.783 -9.504 1.00 91.75 85 ILE A CA 1
ATOM 621 C C . ILE A 1 85 ? -2.077 -6.037 -8.977 1.00 91.75 85 ILE A C 1
ATOM 623 O O . ILE A 1 85 ? -0.884 -6.251 -9.194 1.00 91.75 85 ILE A O 1
ATOM 627 N N . VAL A 1 86 ? -2.857 -6.884 -8.311 1.00 92.94 86 VAL A N 1
ATOM 628 C CA . VAL A 1 86 ? -2.392 -8.201 -7.884 1.00 92.94 86 VAL A CA 1
ATOM 629 C C . VAL A 1 86 ? -3.100 -9.278 -8.674 1.00 92.94 86 VAL A C 1
ATOM 631 O O . VAL A 1 86 ? -4.325 -9.351 -8.669 1.00 92.94 86 VAL A O 1
ATOM 634 N N . VAL A 1 87 ? -2.314 -10.122 -9.335 1.00 93.25 87 VAL A N 1
ATOM 635 C CA . VAL A 1 87 ? -2.800 -11.271 -10.102 1.00 93.25 87 VAL A CA 1
ATOM 636 C C . VAL A 1 87 ? -1.887 -12.451 -9.798 1.00 93.25 87 VAL A C 1
ATOM 638 O O . VAL A 1 87 ? -0.668 -12.313 -9.829 1.00 93.25 87 VAL A O 1
ATOM 641 N N . ASN A 1 88 ? -2.468 -13.606 -9.465 1.00 91.62 88 ASN A N 1
ATOM 642 C CA . ASN A 1 88 ? -1.733 -14.850 -9.197 1.00 91.62 88 ASN A CA 1
ATOM 643 C C . ASN A 1 88 ? -0.540 -14.670 -8.236 1.00 91.62 88 ASN A C 1
ATOM 645 O O . ASN A 1 88 ? 0.568 -15.134 -8.496 1.00 91.62 88 ASN A O 1
ATOM 649 N N . GLY A 1 89 ? -0.750 -13.937 -7.138 1.00 89.56 89 GLY A N 1
ATOM 650 C CA . GLY A 1 89 ? 0.271 -13.719 -6.105 1.00 89.56 89 GLY A CA 1
ATOM 651 C C . GLY A 1 89 ? 1.376 -12.717 -6.459 1.00 89.56 89 GLY A C 1
ATOM 652 O O . GLY A 1 89 ? 2.268 -12.512 -5.639 1.00 89.56 89 GLY A O 1
ATOM 653 N N . HIS A 1 90 ? 1.309 -12.073 -7.625 1.00 92.56 90 HIS A N 1
ATOM 654 C CA . HIS A 1 90 ? 2.278 -11.073 -8.064 1.00 92.56 90 HIS A CA 1
ATOM 655 C C . HIS A 1 90 ? 1.660 -9.678 -8.047 1.00 92.56 90 HIS A C 1
ATOM 657 O O . HIS A 1 90 ? 0.529 -9.498 -8.497 1.00 92.56 90 HIS A O 1
ATOM 663 N N . VAL A 1 91 ? 2.410 -8.690 -7.562 1.00 93.31 91 VAL A N 1
ATOM 664 C CA . VAL A 1 91 ? 2.069 -7.270 -7.681 1.00 93.31 91 VAL A CA 1
ATOM 665 C C . VAL A 1 91 ? 2.695 -6.733 -8.956 1.00 93.31 91 VAL A C 1
ATOM 667 O O . VAL A 1 91 ? 3.916 -6.738 -9.086 1.00 93.31 91 VAL A O 1
ATOM 670 N N . TYR A 1 92 ? 1.870 -6.237 -9.866 1.00 93.88 92 TYR A N 1
ATOM 671 C CA . TYR A 1 92 ? 2.300 -5.615 -11.110 1.00 93.88 92 TYR A CA 1
ATOM 672 C C . TYR A 1 92 ? 2.232 -4.098 -10.976 1.00 93.88 92 TYR A C 1
ATOM 674 O O . TYR A 1 92 ? 1.178 -3.550 -10.651 1.00 93.88 92 TYR A O 1
ATOM 682 N N . VAL A 1 93 ? 3.355 -3.428 -11.228 1.00 93.31 93 VAL A N 1
ATOM 683 C CA . VAL A 1 93 ? 3.523 -1.980 -11.077 1.00 93.31 93 VAL A CA 1
ATOM 684 C C . VAL A 1 93 ? 3.974 -1.389 -12.410 1.00 93.31 93 VAL A C 1
ATOM 686 O O . VAL A 1 93 ? 5.130 -1.589 -12.792 1.00 93.31 93 VAL A O 1
ATOM 689 N N . PRO A 1 94 ? 3.096 -0.681 -13.138 1.00 92.31 94 PRO A N 1
ATOM 690 C CA . PRO A 1 94 ? 3.537 0.116 -14.267 1.00 92.31 94 PRO A CA 1
ATOM 691 C C . PRO A 1 94 ? 4.243 1.384 -13.773 1.00 92.31 94 PRO A C 1
ATOM 693 O O . PRO A 1 94 ? 3.884 1.932 -12.728 1.00 92.31 94 PRO A O 1
ATOM 696 N N . ASP A 1 95 ? 5.220 1.870 -14.534 1.00 91.12 95 ASP A N 1
ATOM 697 C CA . ASP A 1 95 ? 5.899 3.142 -14.277 1.00 91.12 95 ASP A CA 1
ATOM 698 C C . ASP A 1 95 ? 5.723 4.147 -15.432 1.00 91.12 95 ASP A C 1
ATOM 700 O O . ASP A 1 95 ? 5.206 3.826 -16.503 1.00 91.12 95 ASP A O 1
ATOM 704 N N . ASN A 1 96 ? 6.106 5.408 -15.208 1.00 90.50 96 ASN A N 1
ATOM 705 C CA . ASN A 1 96 ? 6.000 6.470 -16.221 1.00 90.50 96 ASN A CA 1
ATOM 706 C C . ASN A 1 96 ? 6.980 6.304 -17.397 1.00 90.50 96 ASN A C 1
ATOM 708 O O . ASN A 1 96 ? 6.872 7.034 -18.380 1.00 90.50 96 ASN A O 1
ATOM 712 N N . SER A 1 97 ? 7.933 5.378 -17.297 1.00 90.50 97 SER A N 1
ATOM 713 C CA . SER A 1 97 ? 8.899 5.071 -18.353 1.00 90.50 97 SER A CA 1
ATOM 714 C C . SER A 1 97 ? 8.398 3.965 -19.289 1.00 90.50 97 SER A C 1
ATOM 716 O O . SER A 1 97 ? 9.122 3.565 -20.197 1.00 90.50 97 SER A O 1
ATOM 718 N N . GLY A 1 98 ? 7.169 3.476 -19.086 1.00 90.50 98 GLY A N 1
ATOM 719 C CA . GLY A 1 98 ? 6.576 2.410 -19.889 1.00 90.50 98 GLY A CA 1
ATOM 720 C C . GLY A 1 98 ? 7.011 1.005 -19.474 1.00 90.50 98 GLY A C 1
ATOM 721 O O . GLY A 1 98 ? 6.725 0.056 -20.203 1.00 90.50 98 GLY A O 1
ATOM 722 N N . ASN A 1 99 ? 7.672 0.844 -18.322 1.00 92.12 99 ASN A N 1
ATOM 723 C CA . ASN A 1 99 ? 8.014 -0.479 -17.808 1.00 92.12 99 ASN A CA 1
ATOM 724 C C . ASN A 1 99 ? 6.876 -1.048 -16.958 1.00 92.12 99 ASN A C 1
ATOM 726 O O . ASN A 1 99 ? 6.109 -0.316 -16.330 1.00 92.12 99 ASN A O 1
ATOM 730 N N . LEU A 1 100 ? 6.822 -2.378 -16.894 1.00 93.50 100 LEU A N 1
ATOM 731 C CA . LEU A 1 100 ? 5.977 -3.131 -15.976 1.00 93.50 100 LEU A CA 1
ATOM 732 C C . LEU A 1 100 ? 6.865 -4.010 -15.095 1.00 93.50 100 LEU A C 1
ATOM 734 O O . LEU A 1 100 ? 7.466 -4.966 -15.583 1.00 93.50 100 LEU A O 1
ATOM 738 N N . THR A 1 101 ? 6.919 -3.708 -13.801 1.00 94.06 101 THR A N 1
ATOM 739 C CA . THR A 1 101 ? 7.682 -4.497 -12.825 1.00 94.06 101 THR A CA 1
ATOM 740 C C . THR A 1 101 ? 6.746 -5.412 -12.049 1.00 94.06 101 THR A C 1
ATOM 742 O O . THR A 1 101 ? 5.693 -4.972 -11.586 1.00 94.06 101 THR A O 1
ATOM 745 N N . ALA A 1 102 ? 7.129 -6.678 -11.883 1.00 94.19 102 ALA A N 1
ATOM 746 C CA . ALA A 1 102 ? 6.378 -7.654 -11.103 1.00 94.19 102 ALA A CA 1
ATOM 747 C C . ALA A 1 102 ? 7.132 -8.027 -9.819 1.00 94.19 102 ALA A C 1
ATOM 749 O O . ALA A 1 102 ? 8.317 -8.349 -9.864 1.00 94.19 102 ALA A O 1
ATOM 750 N N . TYR A 1 103 ? 6.426 -8.029 -8.689 1.00 91.75 103 TYR A N 1
ATOM 751 C CA . TYR A 1 103 ? 6.942 -8.457 -7.389 1.00 91.75 103 TYR A CA 1
ATOM 752 C C . TYR A 1 103 ? 6.185 -9.682 -6.895 1.00 91.75 103 TYR A C 1
ATOM 754 O O . TYR A 1 103 ? 4.956 -9.674 -6.878 1.00 91.75 103 TYR A O 1
ATOM 762 N N . ALA A 1 104 ? 6.907 -10.690 -6.414 1.00 88.69 104 ALA A N 1
ATOM 763 C CA . ALA A 1 104 ? 6.339 -11.838 -5.720 1.00 88.69 104 ALA A CA 1
ATOM 764 C C . ALA A 1 104 ? 6.991 -11.993 -4.348 1.00 88.69 104 ALA A C 1
ATOM 766 O O . ALA A 1 104 ? 8.156 -11.644 -4.157 1.00 88.69 104 ALA A O 1
ATOM 767 N N . LEU A 1 105 ? 6.243 -12.543 -3.394 1.00 78.81 105 LEU A N 1
ATOM 768 C CA . LEU A 1 105 ? 6.857 -13.062 -2.179 1.00 78.81 105 LEU A CA 1
ATOM 769 C C . LEU A 1 105 ? 7.630 -14.331 -2.548 1.00 78.81 105 LEU A C 1
ATOM 771 O O . LEU A 1 105 ? 7.130 -15.167 -3.306 1.00 78.81 105 LEU A O 1
ATOM 775 N N . SER A 1 106 ? 8.842 -14.479 -2.014 1.00 73.38 106 SER A N 1
ATOM 776 C CA . SER A 1 106 ? 9.552 -15.752 -2.083 1.00 73.38 106 SER A CA 1
ATOM 777 C C . SER A 1 106 ? 8.678 -16.813 -1.420 1.00 73.38 106 SER A C 1
ATOM 779 O O . SER A 1 106 ? 8.316 -16.668 -0.248 1.00 73.38 106 SER A O 1
ATOM 781 N N . HIS A 1 107 ? 8.308 -17.845 -2.174 1.00 60.44 107 HIS A N 1
ATOM 782 C CA . HIS A 1 107 ? 7.719 -19.031 -1.570 1.00 60.44 107 HIS A CA 1
ATOM 783 C C . HIS A 1 107 ? 8.785 -19.669 -0.663 1.00 60.44 107 HIS A C 1
ATOM 785 O O . HIS A 1 107 ? 9.967 -19.597 -1.015 1.00 60.44 107 HIS A O 1
ATOM 791 N N . PRO A 1 108 ? 8.402 -20.207 0.507 1.00 53.75 108 PRO A N 1
ATOM 792 C CA . PRO A 1 108 ? 9.316 -21.007 1.314 1.00 53.75 108 PRO A CA 1
ATOM 793 C C . PRO A 1 108 ? 9.856 -22.210 0.531 1.00 53.75 108 PRO A C 1
ATOM 795 O O . PRO A 1 108 ? 9.134 -22.709 -0.366 1.00 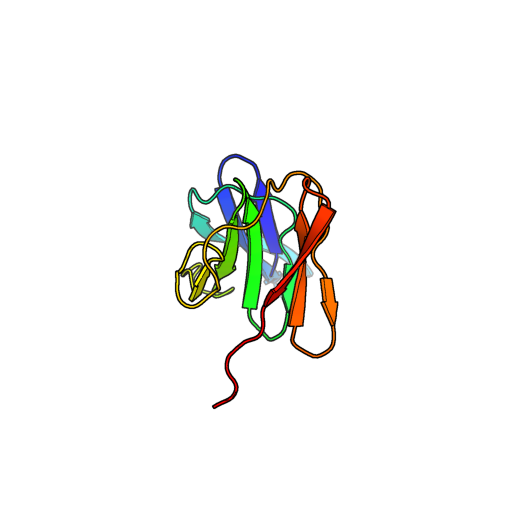53.75 108 PRO A O 1
#

Secondary structure (DSSP, 8-state):
-EEEEETTEEEEEEEEE-TTS-EEEEEEEEES---EEEEEETTEEEEEETTEEEEE-TTT--EEEETTSGGGTS-----SS---EEETTEEEEE-TTS-EEEEEPPP-

Sequence (108 aa):
WVFVANFNGFSAFKVVTDGTGHTTLQLVYRNGNSGSSPFMANGVLYIQGNGVLRATNPTTGATLWSSTQASAGGSIGGLHWQSPIVVNGHVYVPDNSGNLTAYALSHP

Radius of gyration: 15.07 Å; chains: 1; bounding box: 45×35×40 Å